Protein AF-A0A5E4IKS6-F1 (afdb_monomer_lite)

pLDDT: mean 79.8, std 20.89, range [37.0, 97.5]

Structure (mmCIF, N/CA/C/O backbone):
data_AF-A0A5E4IKS6-F1
#
_entry.id   AF-A0A5E4IKS6-F1
#
loop_
_atom_site.group_PDB
_atom_site.id
_atom_site.type_symbol
_atom_site.label_atom_id
_atom_site.label_alt_id
_atom_site.label_comp_id
_atom_site.label_asym_id
_atom_site.label_entity_id
_atom_site.label_seq_id
_atom_site.pdbx_PDB_ins_code
_atom_site.Cartn_x
_atom_site.Cartn_y
_atom_site.Cartn_z
_atom_site.occupancy
_atom_site.B_iso_or_equiv
_atom_site.auth_seq_id
_atom_site.auth_comp_id
_atom_site.auth_asym_id
_atom_site.auth_atom_id
_atom_site.pdbx_PDB_model_num
ATOM 1 N N . MET A 1 1 ? 36.136 -7.767 -4.441 1.00 50.00 1 MET A N 1
ATOM 2 C CA . MET A 1 1 ? 35.906 -6.302 -4.358 1.00 50.00 1 MET A CA 1
ATOM 3 C C . MET A 1 1 ? 34.547 -5.864 -4.914 1.00 50.00 1 MET A C 1
ATOM 5 O O . MET A 1 1 ? 34.194 -4.718 -4.687 1.00 50.00 1 MET A O 1
ATOM 9 N N . VAL A 1 2 ? 33.785 -6.724 -5.612 1.00 51.03 2 VAL A N 1
ATOM 10 C CA . VAL A 1 2 ? 32.420 -6.407 -6.093 1.00 51.03 2 VAL A CA 1
ATOM 11 C C . VAL A 1 2 ? 31.309 -7.076 -5.266 1.00 51.03 2 VAL A C 1
ATOM 13 O O . VAL A 1 2 ? 30.256 -6.477 -5.096 1.00 51.03 2 VAL A O 1
ATOM 16 N N . GLU A 1 3 ? 31.550 -8.250 -4.670 1.00 44.16 3 GLU A N 1
ATOM 17 C CA . GLU A 1 3 ? 30.558 -8.941 -3.818 1.00 44.16 3 GLU A CA 1
ATOM 18 C C . GLU A 1 3 ? 30.303 -8.229 -2.477 1.00 44.16 3 GLU A C 1
ATOM 20 O O . GLU A 1 3 ? 29.157 -8.110 -2.054 1.00 44.16 3 GLU A O 1
ATOM 25 N N . ASP A 1 4 ? 31.337 -7.654 -1.855 1.00 40.34 4 ASP A N 1
ATOM 26 C CA . ASP A 1 4 ? 31.192 -6.912 -0.590 1.00 40.34 4 ASP A CA 1
ATOM 27 C C . ASP A 1 4 ? 30.433 -5.579 -0.741 1.00 40.34 4 ASP A C 1
ATOM 29 O O . ASP A 1 4 ? 29.978 -5.018 0.255 1.00 40.34 4 ASP A O 1
ATOM 33 N N . LEU A 1 5 ? 30.313 -5.048 -1.966 1.0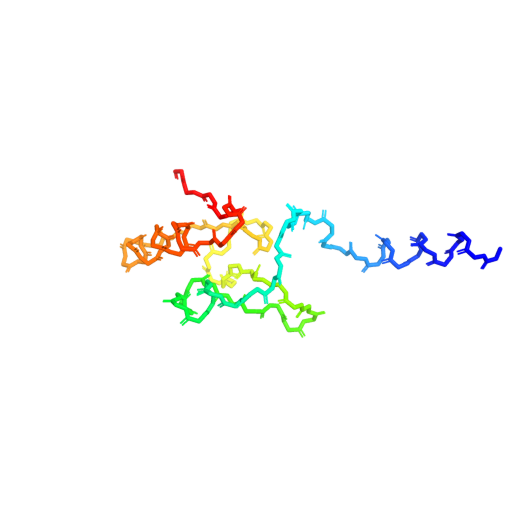0 39.94 5 LEU A N 1
ATOM 34 C CA . LEU A 1 5 ? 29.577 -3.808 -2.239 1.00 39.94 5 LEU A CA 1
ATOM 35 C C . LEU A 1 5 ? 28.067 -4.077 -2.335 1.00 39.94 5 LEU A C 1
ATOM 37 O O . LEU A 1 5 ? 27.287 -3.342 -1.741 1.00 39.94 5 LEU A O 1
ATOM 41 N N . TYR A 1 6 ? 27.673 -5.186 -2.973 1.00 45.91 6 TYR A N 1
ATOM 42 C CA . TYR A 1 6 ? 26.273 -5.629 -3.035 1.00 45.91 6 TYR A CA 1
ATOM 43 C C . TYR A 1 6 ? 25.713 -5.993 -1.656 1.00 45.91 6 TYR A C 1
ATOM 45 O O . TYR A 1 6 ? 24.568 -5.680 -1.343 1.00 45.91 6 TYR A O 1
ATOM 53 N N . LEU A 1 7 ? 26.530 -6.616 -0.802 1.00 40.75 7 LEU A N 1
ATOM 54 C CA . LEU A 1 7 ? 26.115 -6.961 0.558 1.00 40.75 7 LEU A CA 1
ATOM 55 C C . LEU A 1 7 ? 25.973 -5.728 1.462 1.00 40.75 7 LEU A C 1
ATOM 57 O O . LEU A 1 7 ? 25.138 -5.735 2.356 1.00 40.75 7 LEU A O 1
ATOM 61 N N . LYS A 1 8 ? 26.740 -4.655 1.240 1.00 37.94 8 LYS A N 1
ATOM 62 C CA . LYS A 1 8 ? 26.641 -3.434 2.058 1.00 37.94 8 LYS A CA 1
ATOM 63 C C . LYS A 1 8 ? 25.452 -2.543 1.698 1.00 37.94 8 LYS A C 1
ATOM 65 O O . LYS A 1 8 ? 24.928 -1.895 2.597 1.00 37.94 8 LYS A O 1
ATOM 70 N N . GLU A 1 9 ? 25.005 -2.528 0.443 1.00 38.94 9 GLU A N 1
ATOM 71 C CA . GLU A 1 9 ? 23.749 -1.851 0.081 1.00 38.94 9 GLU A CA 1
ATOM 72 C C . GLU A 1 9 ? 22.519 -2.630 0.570 1.00 38.94 9 GLU A C 1
ATOM 74 O O . GLU A 1 9 ? 21.563 -2.013 1.017 1.00 38.94 9 GLU A O 1
ATOM 79 N N . ALA A 1 10 ? 22.579 -3.966 0.617 1.00 37.00 10 ALA A N 1
ATOM 80 C CA . ALA A 1 10 ? 21.497 -4.799 1.154 1.00 37.00 10 ALA A CA 1
ATOM 81 C C . ALA A 1 10 ? 21.372 -4.785 2.695 1.00 37.00 10 ALA A C 1
ATOM 83 O O . ALA A 1 10 ? 20.348 -5.204 3.219 1.00 37.00 10 ALA A O 1
ATOM 84 N N . ILE A 1 11 ? 22.415 -4.363 3.427 1.00 40.97 11 ILE A N 1
ATOM 85 C CA . ILE A 1 11 ? 22.450 -4.373 4.907 1.00 40.97 11 ILE A CA 1
ATOM 86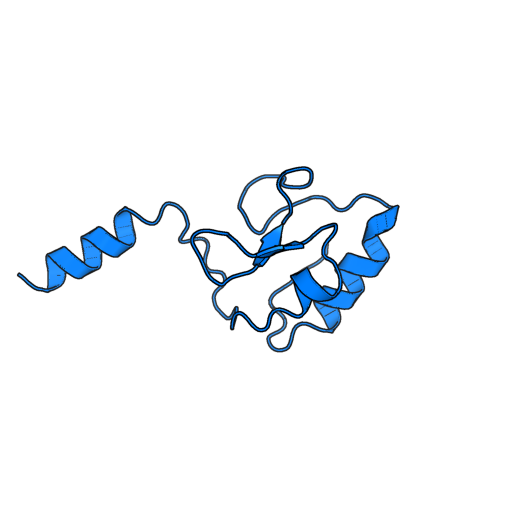 C C . ILE A 1 11 ? 22.196 -2.977 5.510 1.00 40.97 11 ILE A C 1
ATOM 88 O O . ILE A 1 11 ? 21.788 -2.888 6.662 1.00 40.97 11 ILE A O 1
ATOM 92 N N . ASN A 1 12 ? 22.382 -1.890 4.749 1.00 41.03 12 ASN A N 1
ATOM 93 C CA . ASN A 1 12 ? 21.921 -0.546 5.146 1.00 41.03 12 ASN A CA 1
ATOM 94 C C . ASN A 1 12 ? 20.451 -0.281 4.763 1.00 41.03 12 ASN A C 1
ATOM 96 O O . ASN A 1 12 ? 19.946 0.817 4.984 1.00 41.03 12 ASN A O 1
ATOM 100 N N . ASP A 1 13 ? 19.786 -1.274 4.176 1.00 43.25 13 ASP A N 1
ATOM 101 C CA . ASP A 1 13 ? 18.358 -1.281 3.899 1.00 43.25 13 ASP A CA 1
ATOM 102 C C . ASP A 1 13 ? 17.639 -1.902 5.105 1.00 43.25 13 ASP A C 1
ATOM 104 O O . ASP A 1 13 ? 17.368 -3.102 5.143 1.00 43.25 13 ASP A O 1
ATOM 108 N N . GLU A 1 14 ? 17.330 -1.093 6.120 1.00 38.72 14 GLU A N 1
ATOM 109 C CA . GLU A 1 14 ? 16.410 -1.474 7.207 1.00 38.72 14 GLU A CA 1
ATOM 110 C C . GLU A 1 14 ? 14.960 -1.716 6.695 1.00 38.72 14 GLU A C 1
ATOM 112 O O . GLU A 1 14 ? 14.027 -1.745 7.489 1.00 38.72 14 GLU A O 1
ATOM 117 N N . SER A 1 15 ? 14.746 -1.910 5.381 1.00 41.75 15 SER A N 1
ATOM 118 C CA . SER A 1 15 ? 13.445 -2.111 4.735 1.00 41.75 15 SER A CA 1
ATOM 119 C C . SER A 1 15 ? 13.410 -3.199 3.644 1.00 41.75 15 SER A C 1
ATOM 121 O O . SER A 1 15 ? 12.557 -3.137 2.756 1.00 41.75 15 SER A O 1
ATOM 123 N N . ILE A 1 16 ? 14.212 -4.274 3.746 1.00 42.03 16 ILE A N 1
ATOM 124 C CA . ILE A 1 16 ? 13.868 -5.568 3.099 1.00 42.03 16 ILE A CA 1
ATOM 125 C C . ILE A 1 16 ? 12.613 -6.174 3.783 1.00 42.03 16 ILE A C 1
ATOM 127 O O . ILE A 1 16 ? 12.572 -7.330 4.189 1.00 42.03 16 ILE A O 1
ATOM 131 N N . ASP A 1 17 ? 11.537 -5.395 3.895 1.00 47.31 17 ASP A N 1
ATOM 132 C CA . ASP A 1 17 ? 10.204 -5.941 3.746 1.00 47.31 17 ASP A CA 1
ATOM 133 C C . ASP A 1 17 ? 9.918 -5.960 2.247 1.00 47.31 17 ASP A C 1
ATOM 135 O O . ASP A 1 17 ? 9.736 -4.945 1.562 1.00 47.31 17 ASP A O 1
ATOM 139 N N . ARG A 1 18 ? 10.008 -7.168 1.713 1.00 47.72 18 ARG A N 1
ATOM 140 C CA . ARG A 1 18 ? 9.718 -7.484 0.332 1.00 47.72 18 ARG A CA 1
ATOM 141 C C . ARG A 1 18 ? 8.253 -7.166 0.062 1.00 47.72 18 ARG A C 1
ATOM 143 O O . ARG A 1 18 ? 7.394 -8.040 0.060 1.00 47.72 18 ARG A O 1
ATOM 150 N N . ARG A 1 19 ? 8.031 -5.934 -0.384 1.00 54.69 19 ARG A N 1
ATOM 151 C CA . ARG A 1 19 ? 7.084 -5.567 -1.443 1.00 54.69 19 ARG A CA 1
ATOM 152 C C . ARG A 1 19 ? 7.387 -6.343 -2.741 1.00 54.69 19 ARG A C 1
ATOM 154 O O . ARG A 1 19 ? 7.437 -5.738 -3.809 1.00 54.69 19 ARG A O 1
ATOM 161 N N . ASP A 1 20 ? 7.653 -7.649 -2.667 1.00 62.66 20 ASP A N 1
ATOM 162 C CA . ASP A 1 20 ? 8.054 -8.508 -3.781 1.00 62.66 20 ASP A CA 1
ATOM 163 C C . ASP A 1 20 ? 6.911 -8.541 -4.794 1.00 62.66 20 ASP A C 1
ATOM 165 O O . ASP A 1 20 ? 5.936 -9.273 -4.664 1.00 62.66 20 ASP A O 1
ATOM 169 N N . GLY A 1 21 ? 7.023 -7.667 -5.788 1.00 71.19 21 GLY A N 1
ATOM 170 C CA . GLY A 1 21 ? 6.024 -7.461 -6.822 1.00 71.19 21 GLY A CA 1
ATOM 171 C C . GLY A 1 21 ? 5.622 -6.005 -6.994 1.00 71.19 21 GLY A C 1
ATOM 172 O O . GLY A 1 21 ? 5.276 -5.653 -8.115 1.00 71.19 21 GLY A O 1
ATOM 173 N N . CYS A 1 22 ? 5.699 -5.146 -5.961 1.00 87.19 22 CYS A N 1
ATOM 174 C CA . CYS A 1 22 ? 5.329 -3.731 -6.075 1.00 87.19 22 CYS A CA 1
ATOM 175 C C . CYS A 1 22 ? 6.097 -3.070 -7.215 1.00 87.19 22 CYS A C 1
ATOM 177 O O . CYS A 1 22 ? 7.315 -2.948 -7.175 1.00 87.19 22 CYS A O 1
ATOM 179 N N . ILE A 1 23 ? 5.366 -2.618 -8.234 1.00 89.38 23 ILE A N 1
ATOM 180 C CA . ILE A 1 23 ? 5.947 -1.983 -9.423 1.00 89.38 23 ILE A CA 1
ATOM 181 C C . ILE A 1 23 ? 5.954 -0.453 -9.345 1.00 89.38 23 ILE A C 1
ATOM 183 O O . ILE A 1 23 ? 6.199 0.199 -10.354 1.00 89.38 23 ILE A O 1
ATOM 187 N N . SER A 1 24 ? 5.655 0.133 -8.176 1.00 90.88 24 SER A N 1
ATOM 188 C CA . SER A 1 24 ? 5.603 1.594 -7.994 1.00 90.88 24 SER A CA 1
ATOM 189 C C . SER A 1 24 ? 4.646 2.299 -8.985 1.00 90.88 24 SER A C 1
ATOM 191 O O . SER A 1 24 ? 4.934 3.352 -9.541 1.00 90.88 24 SER A O 1
ATOM 193 N N . CYS A 1 25 ? 3.469 1.713 -9.234 1.00 92.31 25 CYS A N 1
ATOM 194 C CA . CYS A 1 25 ? 2.505 2.289 -10.184 1.00 92.31 25 CYS A CA 1
ATOM 195 C C . CYS A 1 25 ? 1.755 3.529 -9.664 1.00 92.31 25 CYS A C 1
ATOM 197 O O . CYS A 1 25 ? 1.118 4.213 -10.454 1.00 92.31 25 CYS A O 1
ATOM 199 N N . GLY A 1 26 ? 1.779 3.790 -8.354 1.00 91.56 26 GLY A N 1
ATOM 200 C CA . GLY A 1 26 ? 1.135 4.949 -7.727 1.00 91.56 26 GLY A CA 1
ATOM 201 C C . GLY A 1 26 ? -0.357 4.839 -7.426 1.00 91.56 26 GLY A C 1
ATOM 202 O O . GLY A 1 26 ? -0.856 5.616 -6.618 1.00 91.56 26 GLY A O 1
ATOM 203 N N . ALA A 1 27 ? -1.051 3.827 -7.953 1.00 93.00 27 ALA A N 1
ATOM 204 C CA . ALA A 1 27 ? -2.509 3.711 -7.836 1.00 93.00 27 ALA A CA 1
ATOM 205 C C . ALA A 1 27 ? -3.037 3.838 -6.392 1.00 93.00 27 ALA A C 1
ATOM 207 O O . ALA A 1 27 ? -4.004 4.558 -6.148 1.00 93.00 27 ALA A O 1
ATOM 208 N N . CYS A 1 28 ? -2.383 3.179 -5.432 1.00 95.50 28 CYS A N 1
ATOM 209 C CA . CYS A 1 28 ? -2.774 3.178 -4.020 1.00 95.50 28 CYS A CA 1
ATOM 210 C C . CYS A 1 28 ? -2.680 4.554 -3.337 1.00 95.50 28 CYS A C 1
ATOM 212 O O . CYS A 1 28 ? -3.687 5.023 -2.814 1.00 95.50 28 CYS A O 1
ATOM 214 N N . TRP A 1 29 ? -1.530 5.235 -3.370 1.00 95.00 29 TRP A N 1
ATOM 215 C CA . TRP A 1 29 ? -1.378 6.544 -2.714 1.00 95.00 29 TRP A CA 1
ATOM 216 C C . TRP A 1 29 ? -2.022 7.696 -3.496 1.00 95.00 29 TRP A C 1
ATOM 218 O O . TRP A 1 29 ? -2.280 8.746 -2.920 1.00 95.00 29 TRP A O 1
ATOM 228 N N . GLU A 1 30 ? -2.326 7.523 -4.785 1.00 95.19 30 GLU A N 1
ATOM 229 C CA . GLU A 1 30 ? -3.126 8.494 -5.544 1.00 95.19 30 GLU A CA 1
ATOM 230 C C . GLU A 1 30 ? -4.630 8.345 -5.276 1.00 95.19 30 GLU A C 1
ATOM 232 O O . GLU A 1 30 ? -5.340 9.345 -5.166 1.00 95.19 30 GLU A O 1
ATOM 237 N N . SER A 1 31 ? -5.121 7.108 -5.150 1.00 95.88 31 SER A N 1
ATOM 238 C CA . SER A 1 31 ? -6.553 6.826 -4.961 1.00 95.88 31 SER A CA 1
ATOM 239 C C . SER A 1 31 ? -6.980 6.823 -3.494 1.00 95.88 31 SER A C 1
ATOM 241 O O . SER A 1 31 ? -8.146 7.076 -3.203 1.00 95.88 31 SER A O 1
ATOM 243 N N . CYS A 1 32 ? -6.050 6.543 -2.579 1.00 96.94 32 CYS A N 1
ATOM 244 C CA . CYS A 1 32 ? -6.287 6.49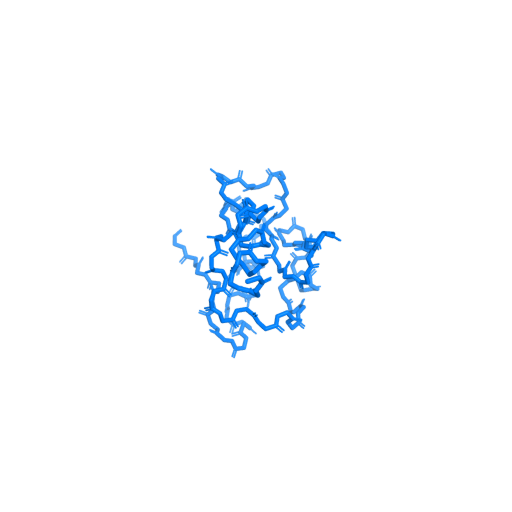0 -1.141 1.00 96.94 32 CYS A CA 1
ATOM 245 C C . CYS A 1 32 ? -5.163 7.189 -0.338 1.00 96.94 32 CYS A C 1
ATOM 247 O O . CYS A 1 32 ? -4.526 6.560 0.513 1.00 96.94 32 CYS A O 1
ATOM 249 N N . PRO A 1 33 ? -4.912 8.496 -0.577 1.00 97.06 33 PRO A N 1
ATOM 250 C CA . PRO A 1 33 ? -3.799 9.247 0.025 1.00 97.06 33 PRO A CA 1
ATOM 251 C C . PRO A 1 33 ? -3.906 9.415 1.546 1.00 97.06 33 PRO A C 1
ATOM 253 O O . PRO A 1 33 ? -2.945 9.794 2.208 1.00 97.06 33 PRO A O 1
ATOM 256 N N . GLU A 1 34 ? -5.089 9.185 2.118 1.00 97.50 34 GLU A N 1
ATOM 257 C CA . GLU A 1 34 ? -5.286 9.274 3.564 1.00 97.50 34 GLU A CA 1
ATOM 258 C C . GLU A 1 34 ? -4.698 8.072 4.306 1.00 97.50 34 GLU A C 1
ATOM 260 O O . GLU A 1 34 ? -4.326 8.225 5.472 1.00 97.50 34 GLU A O 1
ATOM 265 N N . PHE A 1 35 ? -4.606 6.914 3.636 1.00 96.94 35 PHE A N 1
ATOM 266 C CA . PHE A 1 35 ? -4.119 5.654 4.202 1.00 96.94 35 PHE A CA 1
ATOM 267 C C . PHE A 1 35 ? -2.775 5.203 3.620 1.00 96.94 35 PHE A C 1
ATOM 269 O O . PHE A 1 35 ? -1.973 4.628 4.350 1.00 96.94 35 PHE A O 1
ATOM 276 N N . PHE A 1 36 ? -2.499 5.495 2.347 1.00 95.38 36 PHE A N 1
ATOM 277 C CA . PHE A 1 36 ? -1.244 5.156 1.675 1.00 95.38 36 PHE A CA 1
ATOM 278 C C . PHE A 1 36 ? -0.456 6.414 1.309 1.00 95.38 36 PHE A C 1
ATOM 280 O O . PHE A 1 36 ? -1.019 7.404 0.853 1.00 95.38 36 PHE A O 1
ATOM 287 N N . GLU A 1 37 ? 0.865 6.342 1.418 1.00 94.44 37 GLU A N 1
ATOM 288 C CA . GLU A 1 37 ? 1.793 7.382 0.985 1.00 94.44 37 GLU A CA 1
ATOM 289 C C . GLU A 1 37 ? 2.975 6.783 0.212 1.00 94.44 37 GLU A C 1
ATOM 291 O O . GLU A 1 37 ? 3.281 5.591 0.312 1.00 94.44 37 GLU A O 1
ATOM 296 N N . GLN A 1 38 ? 3.639 7.602 -0.600 1.00 90.50 38 GLN A N 1
ATOM 297 C CA . GLN A 1 38 ? 4.902 7.218 -1.222 1.00 90.50 38 GLN A CA 1
ATOM 298 C C . GLN A 1 38 ? 6.027 7.405 -0.201 1.00 90.50 38 GLN A C 1
ATOM 300 O O . GLN A 1 38 ? 6.128 8.462 0.420 1.00 90.50 38 GLN A O 1
ATOM 305 N N . ASN A 1 39 ? 6.882 6.395 -0.034 1.00 83.94 39 ASN A N 1
ATOM 306 C CA . ASN A 1 39 ? 8.069 6.542 0.806 1.00 83.94 39 ASN A CA 1
ATOM 307 C C . ASN A 1 39 ? 8.974 7.660 0.239 1.00 83.94 39 ASN A C 1
ATOM 309 O O . ASN A 1 39 ? 9.296 7.588 -0.939 1.00 83.94 39 ASN A O 1
ATOM 313 N N . PRO A 1 40 ? 9.393 8.676 1.017 1.00 77.12 40 PRO A N 1
ATOM 314 C CA . PRO A 1 40 ? 10.241 9.762 0.515 1.00 77.12 40 PRO A CA 1
ATOM 315 C C . PRO A 1 40 ? 11.658 9.313 0.122 1.00 77.12 40 PRO A C 1
ATOM 317 O O . PRO A 1 40 ? 12.277 9.939 -0.737 1.00 77.12 40 PRO A O 1
ATOM 320 N N . ASP A 1 41 ? 12.154 8.229 0.721 1.00 73.00 41 ASP A N 1
ATOM 321 C CA . ASP A 1 41 ? 13.478 7.652 0.470 1.00 73.00 41 ASP A CA 1
ATOM 322 C C . ASP A 1 41 ? 13.434 6.515 -0.572 1.00 73.00 41 ASP A C 1
ATOM 324 O O . ASP A 1 41 ? 14.467 5.964 -0.955 1.00 73.00 41 ASP A O 1
ATOM 328 N N . GLY A 1 42 ? 12.238 6.163 -1.062 1.00 66.19 42 GLY A N 1
ATOM 329 C CA . GLY A 1 42 ? 12.015 5.099 -2.039 1.00 66.19 42 GLY A CA 1
ATOM 330 C C . GLY A 1 42 ? 10.956 5.459 -3.082 1.00 66.19 42 GLY A C 1
ATOM 331 O O . GLY A 1 42 ? 10.442 6.563 -3.132 1.00 66.19 42 GLY A O 1
ATOM 332 N N . ASN A 1 43 ? 10.610 4.514 -3.955 1.00 72.88 4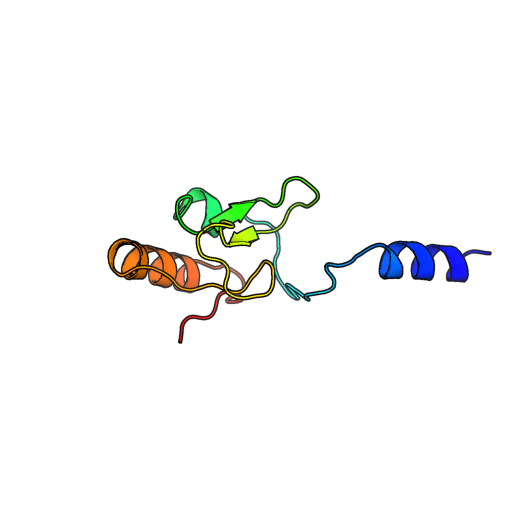3 ASN A N 1
ATOM 333 C CA . ASN A 1 43 ? 9.553 4.729 -4.956 1.00 72.88 43 ASN A CA 1
ATOM 334 C C . ASN A 1 43 ? 8.238 4.032 -4.594 1.00 72.88 43 ASN A C 1
ATOM 336 O O . ASN A 1 43 ? 7.240 4.165 -5.293 1.00 72.88 43 ASN A O 1
ATOM 340 N N . PHE A 1 44 ? 8.213 3.246 -3.533 1.00 87.00 44 PHE A N 1
ATOM 341 C CA . PHE A 1 44 ? 7.130 2.309 -3.278 1.00 87.00 44 PHE A CA 1
ATOM 342 C C . PHE A 1 44 ? 6.146 2.824 -2.215 1.00 87.00 44 PHE A C 1
ATOM 344 O O . PHE A 1 44 ? 6.490 3.662 -1.378 1.00 87.00 44 PHE A O 1
ATOM 351 N N . SER A 1 45 ? 4.937 2.257 -2.211 1.00 90.69 45 SER A N 1
ATOM 352 C CA . SER A 1 45 ? 3.867 2.633 -1.278 1.00 90.69 45 SER A CA 1
ATOM 353 C C . SER A 1 45 ? 4.107 2.122 0.134 1.00 90.69 45 SER A C 1
ATOM 355 O O . SER A 1 45 ? 4.440 0.951 0.304 1.00 90.69 45 SER A O 1
ATOM 357 N N . MET A 1 46 ? 3.882 2.967 1.128 1.00 91.44 46 MET A N 1
ATOM 358 C CA . MET A 1 46 ? 3.787 2.609 2.539 1.00 91.44 46 MET A CA 1
ATOM 359 C C . MET A 1 46 ? 2.441 3.070 3.101 1.00 91.44 46 MET A C 1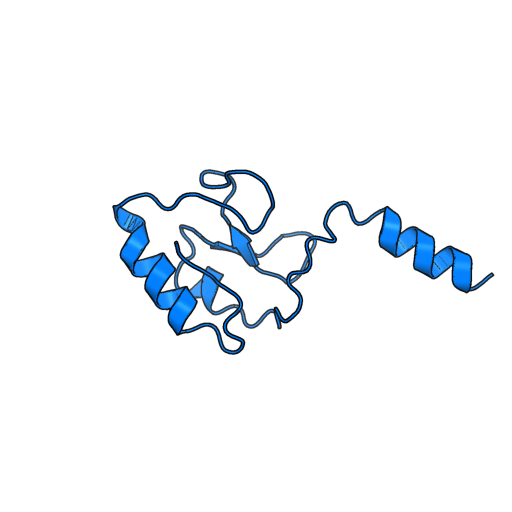
ATOM 361 O O . MET A 1 46 ? 1.780 3.921 2.508 1.00 91.44 46 MET A O 1
ATOM 365 N N . ILE A 1 47 ? 2.035 2.524 4.240 1.00 93.62 47 ILE A N 1
ATOM 366 C CA . ILE A 1 47 ? 0.887 3.028 4.996 1.00 93.62 47 ILE A CA 1
ATOM 367 C C . ILE A 1 47 ? 1.285 4.344 5.665 1.00 93.62 47 ILE A C 1
ATOM 369 O O . ILE A 1 47 ? 2.439 4.515 6.056 1.00 93.62 47 ILE A O 1
ATOM 373 N N . VAL A 1 48 ? 0.357 5.289 5.792 1.00 94.88 48 VAL A N 1
ATOM 374 C CA . VAL A 1 48 ? 0.597 6.555 6.497 1.00 94.88 48 VAL A CA 1
ATOM 375 C C . VAL A 1 48 ? 0.937 6.271 7.957 1.00 94.88 48 VAL A C 1
ATOM 377 O O . VAL A 1 48 ? 0.229 5.517 8.620 1.00 94.88 48 VAL A O 1
ATOM 380 N N . GLU A 1 49 ? 1.988 6.909 8.480 1.00 94.00 49 GLU A N 1
ATOM 381 C CA . GLU A 1 49 ? 2.529 6.656 9.830 1.00 94.00 49 GLU A CA 1
ATOM 382 C C . GLU A 1 49 ? 1.458 6.568 10.934 1.00 94.00 49 GLU A C 1
ATOM 384 O O . GLU A 1 49 ? 1.520 5.677 11.777 1.00 94.00 49 GLU A O 1
ATOM 389 N N . LYS A 1 50 ? 0.426 7.426 10.886 1.00 96.12 50 LYS A N 1
ATOM 390 C CA . LYS A 1 50 ? -0.679 7.452 11.867 1.00 96.12 50 LYS A CA 1
ATOM 391 C C . LYS A 1 50 ? -1.482 6.147 11.971 1.00 96.12 50 LYS A C 1
ATOM 393 O O . LYS A 1 50 ? -2.168 5.960 12.971 1.00 96.12 50 LYS A O 1
ATOM 398 N N . TYR A 1 51 ? -1.448 5.305 10.939 1.00 95.88 51 TYR A N 1
ATOM 399 C CA . TYR A 1 51 ? -2.202 4.054 10.852 1.00 95.88 51 TYR A CA 1
ATOM 400 C C . TYR A 1 51 ? -1.313 2.810 10.855 1.00 95.88 51 TYR A C 1
ATOM 402 O O . TYR A 1 51 ? -1.838 1.702 10.797 1.00 95.88 51 TYR A O 1
ATOM 410 N N . ARG A 1 52 ? 0.017 2.960 10.917 1.00 93.12 52 ARG A N 1
ATOM 411 C CA . ARG A 1 52 ? 0.931 1.812 10.930 1.00 93.12 52 ARG A CA 1
ATOM 412 C C . ARG A 1 52 ? 0.807 1.026 12.231 1.00 93.12 52 ARG A C 1
ATOM 414 O O . ARG A 1 52 ? 0.763 1.610 13.313 1.00 93.12 52 ARG A O 1
ATOM 421 N N . SER A 1 53 ? 0.819 -0.297 12.120 1.00 86.81 53 SER A N 1
ATOM 422 C CA . SER A 1 53 ? 0.786 -1.232 13.254 1.00 86.81 53 SER A CA 1
ATOM 423 C C . SER A 1 53 ? 2.101 -1.997 13.442 1.00 86.81 53 SER A C 1
ATOM 425 O O . SER A 1 53 ? 2.231 -2.765 14.395 1.00 86.81 53 SER A O 1
ATOM 427 N N . GLY A 1 54 ? 3.078 -1.783 12.559 1.00 82.06 54 GLY A N 1
ATOM 428 C CA . GLY A 1 54 ? 4.369 -2.463 12.567 1.00 82.06 54 GLY A CA 1
ATOM 429 C C . GLY A 1 54 ? 5.256 -1.958 11.435 1.00 82.06 54 GLY A C 1
ATOM 430 O O . GLY A 1 54 ? 5.770 -0.840 11.499 1.00 82.06 54 GLY A O 1
ATOM 431 N N . GLU A 1 55 ? 5.410 -2.784 10.404 1.00 84.25 55 GLU A N 1
ATOM 432 C CA . GLU A 1 55 ? 6.218 -2.488 9.220 1.00 84.25 55 GLU A CA 1
ATOM 433 C C . GLU A 1 55 ? 5.610 -1.377 8.345 1.00 84.25 55 GLU A C 1
ATOM 435 O O . GLU A 1 55 ? 4.446 -0.993 8.481 1.00 84.25 55 GLU A O 1
ATOM 440 N N . LEU A 1 56 ? 6.391 -0.863 7.388 1.00 87.31 56 LEU A N 1
ATOM 441 C CA . LEU A 1 56 ? 5.949 0.206 6.480 1.00 87.31 56 LEU A CA 1
ATOM 442 C C . LEU A 1 56 ? 4.687 -0.156 5.673 1.00 87.31 56 LEU A C 1
ATOM 444 O O . LEU A 1 56 ? 3.958 0.746 5.263 1.00 87.31 56 LEU A O 1
ATOM 448 N N . GLY A 1 57 ? 4.443 -1.443 5.413 1.00 87.88 57 GLY A N 1
ATOM 449 C CA . GLY A 1 57 ? 3.281 -1.947 4.674 1.00 87.88 57 GLY A CA 1
ATOM 450 C C . GLY A 1 57 ? 2.116 -2.433 5.541 1.00 87.88 57 GLY A C 1
ATOM 451 O O . GLY A 1 57 ? 1.105 -2.844 4.979 1.00 87.88 57 GLY A O 1
ATOM 452 N N . GLU A 1 58 ? 2.232 -2.389 6.873 1.00 89.31 58 GLU A N 1
ATOM 453 C CA . GLU A 1 58 ? 1.248 -2.962 7.802 1.00 89.31 58 GLU A CA 1
ATOM 454 C C . GLU A 1 58 ? 0.561 -1.891 8.658 1.00 89.31 58 GLU A C 1
ATOM 456 O O . GLU A 1 58 ? 1.207 -1.012 9.237 1.00 89.31 58 GLU A O 1
ATOM 461 N N . GLY A 1 59 ? -0.770 -1.948 8.739 1.00 92.38 59 GLY A N 1
ATOM 462 C CA . GLY A 1 59 ? -1.551 -0.944 9.447 1.00 92.38 59 GLY A CA 1
ATOM 463 C C . GLY A 1 59 ? -3.036 -1.248 9.554 1.00 92.38 59 GLY A C 1
ATOM 464 O O . GLY A 1 59 ? -3.569 -2.115 8.864 1.00 92.38 59 GLY A O 1
ATOM 465 N N . GLU A 1 60 ? -3.704 -0.493 10.421 1.00 96.25 60 GLU A N 1
ATOM 466 C CA . GLU A 1 60 ? -5.122 -0.646 10.737 1.00 96.25 60 GLU A CA 1
ATOM 467 C C . GLU A 1 60 ? -5.923 0.522 10.156 1.00 96.25 60 GLU A C 1
ATOM 469 O O . GLU A 1 60 ? -5.740 1.685 10.531 1.00 96.25 60 GLU A O 1
ATOM 474 N N . ALA A 1 61 ? -6.825 0.212 9.223 1.00 94.94 61 ALA A N 1
ATOM 475 C CA . ALA A 1 61 ? -7.722 1.196 8.635 1.00 94.94 61 ALA A CA 1
ATOM 476 C C . ALA A 1 61 ? -8.855 1.557 9.609 1.00 94.94 61 ALA A C 1
ATOM 478 O O . ALA A 1 61 ? -9.551 0.658 10.088 1.00 94.94 61 ALA A O 1
ATOM 479 N N . PRO A 1 62 ? -9.090 2.850 9.891 1.00 95.88 62 PRO A N 1
ATOM 480 C CA . PRO A 1 62 ? -10.300 3.268 10.588 1.00 95.88 62 PRO A CA 1
ATOM 481 C C . PRO A 1 62 ? -11.539 3.046 9.704 1.00 95.88 62 PRO A C 1
ATOM 483 O O . PRO A 1 62 ? -11.433 2.933 8.481 1.00 95.88 62 PRO A O 1
ATOM 486 N N . GLU A 1 63 ? -12.726 2.995 10.320 1.00 95.00 63 GLU A N 1
ATOM 487 C CA . GLU A 1 63 ? -13.991 2.667 9.635 1.00 95.00 63 GLU A CA 1
ATOM 488 C C . GLU A 1 63 ? -14.278 3.548 8.409 1.00 95.00 63 GLU A C 1
ATOM 490 O O . GLU A 1 63 ? -14.833 3.074 7.421 1.00 95.00 63 GLU A O 1
ATOM 495 N N . ASP A 1 64 ? -13.868 4.816 8.448 1.00 95.81 64 ASP A N 1
ATOM 496 C CA . ASP A 1 64 ? -14.040 5.790 7.370 1.00 95.81 64 ASP A CA 1
ATOM 497 C C . ASP A 1 64 ? -13.116 5.558 6.162 1.00 95.81 64 ASP A C 1
ATOM 499 O O . ASP A 1 64 ? -13.378 6.102 5.089 1.00 95.81 64 ASP A O 1
ATOM 503 N N . LEU A 1 65 ? -12.079 4.723 6.298 1.00 95.56 65 LEU A N 1
ATOM 504 C CA . LEU A 1 65 ? -11.129 4.399 5.229 1.00 95.56 65 LEU A CA 1
ATOM 505 C C . LEU A 1 65 ? -11.239 2.955 4.713 1.00 95.56 65 LEU A C 1
ATOM 507 O O . LEU A 1 65 ? -10.582 2.631 3.725 1.00 95.56 65 LEU A O 1
ATOM 511 N N . ILE A 1 66 ? -12.088 2.100 5.299 1.00 95.31 66 ILE A N 1
ATOM 512 C CA . ILE A 1 66 ? -12.236 0.687 4.887 1.00 95.31 66 ILE A CA 1
ATOM 513 C C . ILE A 1 66 ? -12.569 0.559 3.394 1.00 95.31 66 ILE A C 1
ATOM 515 O O . ILE A 1 66 ? -11.871 -0.149 2.668 1.00 95.31 66 ILE A O 1
ATOM 519 N N . ASP A 1 67 ? -13.584 1.282 2.911 1.00 96.06 67 ASP A N 1
ATOM 520 C CA . ASP A 1 67 ? -14.006 1.222 1.502 1.00 96.06 67 ASP A CA 1
ATOM 521 C C . ASP A 1 67 ? -12.879 1.651 0.547 1.00 96.06 67 ASP A C 1
ATOM 523 O O . ASP A 1 67 ? -12.717 1.104 -0.545 1.00 96.06 67 ASP A O 1
ATOM 527 N N . CYS A 1 68 ? -12.074 2.624 0.977 1.00 94.81 68 CYS A N 1
ATOM 528 C CA . CYS A 1 68 ? -10.931 3.138 0.233 1.00 94.81 68 CYS A CA 1
ATOM 529 C C . CYS A 1 68 ? -9.815 2.089 0.132 1.00 94.81 68 CYS A C 1
ATOM 531 O O . CYS A 1 68 ? -9.297 1.841 -0.957 1.00 94.81 68 CYS A O 1
ATOM 533 N N . VAL A 1 69 ? -9.489 1.434 1.252 1.00 95.88 69 VAL A N 1
ATOM 534 C CA . VAL A 1 69 ? -8.455 0.391 1.337 1.00 95.88 69 VAL A CA 1
ATOM 535 C C . VAL A 1 69 ? -8.844 -0.857 0.541 1.00 95.88 69 VAL A C 1
ATOM 537 O O . VAL A 1 69 ? -8.016 -1.378 -0.206 1.00 95.88 69 VAL A O 1
ATOM 540 N N . ILE A 1 70 ? -10.106 -1.294 0.624 1.00 95.38 70 ILE A N 1
ATOM 541 C CA . ILE A 1 70 ? -10.625 -2.414 -0.180 1.00 95.38 70 ILE A CA 1
ATOM 542 C C . ILE A 1 70 ? -10.507 -2.094 -1.671 1.00 95.38 70 ILE A C 1
ATOM 544 O O . ILE A 1 70 ? -9.966 -2.888 -2.436 1.00 95.38 70 ILE A O 1
ATOM 548 N N . LYS A 1 71 ? -10.936 -0.897 -2.085 1.00 94.62 71 LYS A N 1
ATOM 549 C CA . LYS A 1 71 ? -10.875 -0.499 -3.492 1.00 94.62 71 LYS A CA 1
ATOM 550 C C . LYS A 1 71 ? -9.453 -0.530 -4.053 1.00 94.62 71 LYS A C 1
ATOM 552 O O . LYS A 1 71 ? -9.244 -1.045 -5.144 1.00 94.62 71 LYS A O 1
ATOM 557 N N . VAL A 1 72 ? -8.470 0.026 -3.343 1.00 94.12 72 VAL A N 1
ATOM 558 C CA . VAL A 1 72 ? -7.089 0.035 -3.859 1.00 94.12 72 VAL A CA 1
ATOM 559 C C . VAL A 1 72 ? -6.417 -1.334 -3.795 1.00 94.12 72 VAL A C 1
ATOM 561 O O . VAL A 1 72 ? -5.470 -1.565 -4.546 1.00 94.12 72 VAL A O 1
ATOM 564 N N . SER A 1 73 ? -6.907 -2.237 -2.939 1.00 92.50 73 SER A N 1
ATOM 565 C CA . SER A 1 73 ? -6.539 -3.653 -2.975 1.00 92.50 73 SER A CA 1
ATOM 566 C C . SER A 1 73 ? -7.002 -4.303 -4.280 1.00 92.50 73 SER A C 1
ATOM 568 O O . SER 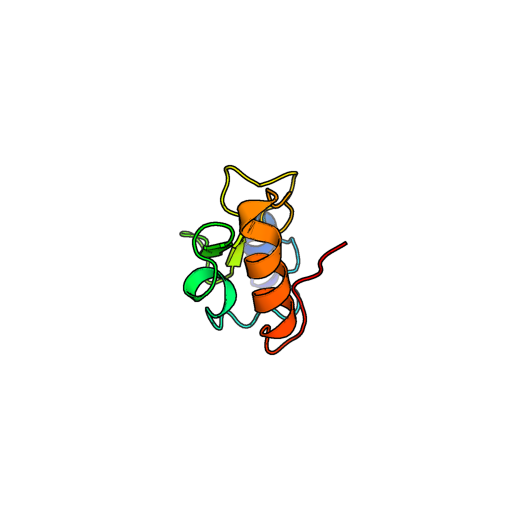A 1 73 ? -6.167 -4.867 -4.990 1.00 92.50 73 SER A O 1
ATOM 570 N N . ASP A 1 74 ? -8.269 -4.105 -4.658 1.00 94.38 74 ASP A N 1
ATOM 571 C CA . ASP A 1 74 ? -8.837 -4.601 -5.920 1.00 94.38 74 ASP A CA 1
ATOM 572 C C . ASP A 1 74 ? -8.181 -3.965 -7.165 1.00 94.38 74 ASP A C 1
ATOM 574 O O . ASP A 1 74 ? -7.973 -4.634 -8.177 1.00 94.38 74 ASP A O 1
ATOM 578 N N . ASP A 1 75 ? -7.828 -2.676 -7.098 1.00 93.31 75 ASP A N 1
ATOM 579 C CA . ASP A 1 75 ? -7.235 -1.926 -8.216 1.00 93.31 75 ASP A CA 1
ATOM 580 C C . ASP A 1 75 ? -5.713 -2.163 -8.369 1.00 93.31 75 ASP A C 1
ATOM 582 O O . ASP A 1 75 ? -5.086 -1.658 -9.309 1.00 93.31 75 ASP A O 1
ATOM 586 N N . CYS A 1 76 ? -5.078 -2.911 -7.459 1.00 93.25 76 CYS A N 1
ATOM 587 C CA . CYS A 1 76 ? -3.639 -3.150 -7.502 1.00 93.25 76 CYS A CA 1
ATOM 588 C C . CYS A 1 76 ? -3.267 -4.052 -8.700 1.00 93.25 76 CYS A C 1
ATOM 590 O O . CYS A 1 76 ? -3.607 -5.234 -8.697 1.00 93.25 76 CYS A O 1
ATOM 592 N N . PRO A 1 77 ? -2.476 -3.584 -9.691 1.00 91.81 77 PRO A N 1
ATOM 593 C CA . PRO A 1 77 ? -2.236 -4.314 -10.951 1.00 91.81 77 PRO A CA 1
ATOM 594 C C . PRO A 1 77 ? -1.418 -5.612 -10.811 1.00 91.81 77 PRO A C 1
ATOM 596 O O . PRO A 1 77 ? -1.167 -6.305 -11.794 1.00 91.81 77 PRO A O 1
ATOM 599 N N . ILE A 1 78 ? -0.948 -5.895 -9.604 1.00 92.50 78 ILE A N 1
ATOM 600 C CA . ILE A 1 78 ? -0.101 -7.029 -9.220 1.00 92.50 78 ILE A CA 1
ATOM 601 C C . ILE A 1 78 ? -0.640 -7.734 -7.964 1.00 92.50 78 ILE A C 1
ATOM 603 O O . ILE A 1 78 ? 0.040 -8.603 -7.431 1.00 92.50 78 ILE A O 1
ATOM 607 N N . GLU A 1 79 ? -1.804 -7.300 -7.461 1.00 90.88 79 GLU A N 1
ATOM 608 C CA . GLU A 1 79 ? -2.538 -7.950 -6.368 1.00 90.88 79 GLU A CA 1
ATOM 609 C C . GLU A 1 79 ? -1.732 -8.125 -5.055 1.00 90.88 79 GLU A C 1
ATOM 611 O O . GLU A 1 79 ? -1.892 -9.118 -4.350 1.00 90.88 79 GLU A O 1
ATOM 616 N N . ILE A 1 80 ? -0.858 -7.165 -4.707 1.00 89.56 80 ILE A N 1
ATOM 617 C CA . ILE A 1 80 ? 0.033 -7.259 -3.523 1.00 89.56 80 ILE A CA 1
ATOM 618 C C . ILE A 1 80 ? -0.545 -6.640 -2.237 1.00 89.56 80 ILE A C 1
ATOM 620 O O . ILE A 1 80 ? 0.028 -6.784 -1.162 1.00 89.56 80 ILE A O 1
ATOM 624 N N . ILE A 1 81 ? -1.648 -5.896 -2.328 1.00 90.69 81 ILE A N 1
ATOM 625 C CA . ILE A 1 81 ? -2.298 -5.287 -1.160 1.00 90.69 81 ILE A CA 1
ATOM 626 C C . ILE A 1 81 ? -3.333 -6.283 -0.640 1.00 90.69 81 ILE A C 1
ATOM 628 O O . ILE A 1 81 ? -4.261 -6.632 -1.368 1.00 90.69 81 ILE A O 1
ATOM 632 N N . HIS A 1 82 ? -3.193 -6.719 0.611 1.00 90.56 82 HIS A N 1
ATOM 633 C CA . HIS A 1 82 ? -4.085 -7.689 1.247 1.00 90.56 82 HIS A CA 1
ATOM 634 C C . HIS A 1 82 ? -4.878 -7.039 2.389 1.00 90.56 82 HIS A C 1
ATOM 636 O O . HIS A 1 82 ? -4.325 -6.263 3.162 1.00 90.56 82 HIS A O 1
ATOM 642 N N . VAL A 1 83 ? -6.167 -7.372 2.498 1.00 88.06 83 VAL A N 1
ATOM 643 C CA . VAL A 1 83 ? -7.082 -6.886 3.547 1.00 88.06 83 VAL A CA 1
ATOM 644 C C . VAL A 1 83 ? -7.664 -8.097 4.287 1.00 88.06 83 VAL A C 1
ATOM 646 O O . VAL A 1 83 ? -8.073 -9.060 3.633 1.00 88.06 83 VAL A O 1
ATOM 649 N N . SER A 1 84 ? -7.683 -8.072 5.627 1.00 84.06 84 SER A N 1
ATOM 650 C CA . SER A 1 84 ? -8.112 -9.192 6.492 1.00 84.06 84 SER A CA 1
ATOM 651 C C . SER A 1 84 ? -8.883 -8.749 7.724 1.00 84.06 84 SER A C 1
ATOM 653 O O . SER A 1 84 ? -8.489 -7.700 8.276 1.00 84.06 84 SER A O 1
#

Foldseek 3Di:
DPVVVVVVVVVVCPPPPPPPQFPLPCLLCVQQVVFWDADPVDSGIFGDPVFAPDHRNHGDDDPVCPVSLVVSCVVPPRNSRDDD

Radius of gyration: 14.46 Å; chains: 1; bounding box: 50×19×24 Å

Sequence (84 aa):
MVEDLYLKEAINDESIDRRDGCISCGACWESCPEFFEQNPDGNFSMIVEKYRSGELGEGEAPEDLIDCVIKVSDDCPIEIIHVS

Secondary structure (DSSP, 8-state):
--HHHHHHHHHS-TT----TT-----HHHHH-TTTEEE-TTSSSEEE-GGGBSSSTT-B---TTTHHHHHHHHHT-TT------